Protein AF-A0A8J4T1R1-F1 (afdb_monomer_lite)

Organism: Clarias magur (NCBI:txid1594786)

Structure (mmCIF, N/CA/C/O backbone):
data_AF-A0A8J4T1R1-F1
#
_entry.id   AF-A0A8J4T1R1-F1
#
loop_
_atom_site.group_PDB
_atom_site.id
_atom_site.type_symbol
_atom_site.label_atom_id
_atom_site.label_alt_id
_atom_site.label_comp_id
_atom_site.label_asym_id
_atom_site.label_entity_id
_atom_site.label_seq_id
_atom_site.pdbx_PDB_ins_code
_atom_site.Cartn_x
_atom_site.Cartn_y
_atom_site.Cartn_z
_atom_site.occupancy
_atom_site.B_iso_or_equiv
_atom_site.auth_seq_id
_atom_site.auth_comp_id
_atom_site.auth_asym_id
_atom_site.auth_atom_id
_atom_site.pdbx_PDB_model_num
ATOM 1 N N . VAL A 1 1 ? -13.021 5.601 0.811 1.00 71.50 1 VAL A N 1
ATOM 2 C CA . VAL A 1 1 ? -12.634 5.673 2.231 1.00 71.50 1 VAL A CA 1
ATOM 3 C C . VAL A 1 1 ? -13.609 4.816 3.003 1.00 71.50 1 VAL A C 1
ATOM 5 O O . VAL A 1 1 ? -14.802 5.106 2.970 1.00 71.50 1 VAL A O 1
ATOM 8 N N . GLN A 1 2 ? -13.119 3.706 3.540 1.00 84.88 2 GLN A N 1
ATOM 9 C CA . GLN A 1 2 ? -13.831 2.823 4.462 1.00 84.88 2 GLN A CA 1
ATOM 10 C C . GLN A 1 2 ? -12.991 2.716 5.735 1.00 84.88 2 GLN A C 1
ATOM 12 O O . GLN A 1 2 ? -11.767 2.754 5.628 1.00 84.88 2 GLN A O 1
ATOM 17 N N . ASP A 1 3 ? -13.642 2.543 6.883 1.00 88.12 3 ASP A N 1
ATOM 18 C CA . ASP A 1 3 ? -12.964 2.358 8.167 1.00 88.12 3 ASP A CA 1
ATOM 19 C C . ASP A 1 3 ? -13.206 0.915 8.630 1.00 88.12 3 ASP A C 1
ATOM 21 O O . ASP A 1 3 ? -14.329 0.528 8.972 1.00 88.12 3 ASP A O 1
ATOM 25 N N . GLY A 1 4 ? -12.150 0.106 8.617 1.00 86.62 4 GLY A N 1
ATOM 26 C CA . GLY A 1 4 ? -12.175 -1.306 8.970 1.00 86.62 4 GLY A CA 1
ATOM 27 C C . GLY A 1 4 ? -12.903 -2.214 7.970 1.00 86.62 4 GLY A C 1
ATOM 28 O O . GLY A 1 4 ? -13.412 -1.803 6.931 1.00 86.62 4 GLY A O 1
ATOM 29 N N . GLY A 1 5 ? -12.958 -3.504 8.313 1.00 93.75 5 GLY A N 1
ATOM 30 C CA . GLY A 1 5 ? -13.595 -4.536 7.491 1.00 93.75 5 GLY A CA 1
ATOM 31 C C . GLY A 1 5 ? -12.663 -5.160 6.451 1.00 93.75 5 GLY A C 1
ATOM 32 O O . GLY A 1 5 ? -11.441 -5.057 6.548 1.00 93.75 5 GLY A O 1
ATOM 33 N N . VAL A 1 6 ? -13.258 -5.873 5.494 1.00 94.06 6 VAL A N 1
ATOM 34 C CA . VAL A 1 6 ? -12.544 -6.528 4.391 1.00 94.06 6 VAL A CA 1
ATOM 35 C C . VAL A 1 6 ? -13.030 -5.928 3.082 1.00 94.06 6 VAL A C 1
ATOM 37 O O . VAL A 1 6 ? -14.222 -6.003 2.776 1.00 94.06 6 VAL A O 1
ATOM 40 N N . VAL A 1 7 ? -12.109 -5.363 2.308 1.00 94.19 7 VAL A N 1
ATOM 41 C CA . VAL A 1 7 ? -12.370 -4.838 0.969 1.00 94.19 7 VAL A CA 1
ATOM 42 C C . VAL A 1 7 ? -11.701 -5.745 -0.047 1.00 94.19 7 VAL A C 1
ATOM 44 O O . VAL A 1 7 ? -10.513 -6.036 0.053 1.00 94.19 7 VAL A O 1
ATOM 47 N N . VAL A 1 8 ? -12.481 -6.184 -1.033 1.00 94.06 8 VAL A N 1
ATOM 48 C CA . VAL A 1 8 ? -11.981 -6.907 -2.203 1.00 94.06 8 VAL A CA 1
ATOM 49 C C . VAL A 1 8 ? -12.362 -6.100 -3.432 1.00 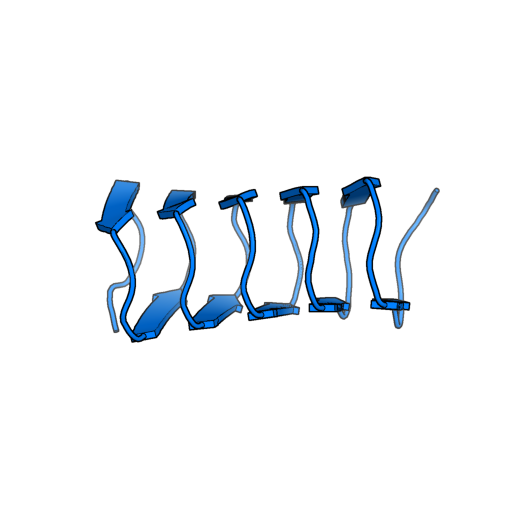94.06 8 VAL A C 1
ATOM 51 O O . VAL A 1 8 ? -13.546 -5.813 -3.629 1.00 94.06 8 VAL A O 1
ATOM 54 N N . HIS A 1 9 ? -11.374 -5.693 -4.223 1.00 91.94 9 HIS A N 1
ATOM 55 C CA . HIS A 1 9 ? -11.594 -4.833 -5.381 1.00 91.94 9 HIS A CA 1
ATOM 56 C C . HIS A 1 9 ? -10.696 -5.237 -6.555 1.00 91.94 9 HIS A C 1
ATOM 58 O O . HIS A 1 9 ? -9.611 -5.771 -6.357 1.00 91.94 9 HIS A O 1
ATOM 64 N N . ASP A 1 10 ? -11.151 -4.966 -7.775 1.00 94.00 10 ASP A N 1
ATOM 65 C CA . ASP A 1 10 ? -10.370 -5.138 -9.002 1.00 94.00 10 ASP A CA 1
ATOM 66 C C . ASP A 1 10 ? -10.183 -3.762 -9.659 1.00 94.00 10 ASP A C 1
ATOM 68 O O . ASP A 1 10 ? -11.150 -3.051 -9.960 1.00 94.00 10 ASP A O 1
ATOM 72 N N . GLY A 1 11 ? -8.928 -3.344 -9.784 1.00 89.44 11 GLY A N 1
ATOM 73 C CA . GLY A 1 11 ? -8.494 -2.053 -10.292 1.00 89.44 11 GLY A CA 1
ATOM 74 C C . GLY A 1 11 ? -8.989 -0.843 -9.492 1.00 89.44 11 GLY A C 1
ATOM 75 O O . GLY A 1 11 ? -9.531 -0.935 -8.393 1.00 89.44 11 GLY A O 1
ATOM 76 N N . GLY A 1 12 ? -8.810 0.343 -10.075 1.00 94.44 12 GLY A N 1
ATOM 77 C CA . GLY A 1 12 ? -9.284 1.600 -9.493 1.00 94.44 12 GLY A CA 1
ATOM 78 C C . GLY A 1 12 ? -8.437 2.103 -8.322 1.00 94.44 12 GLY A C 1
ATOM 79 O O . GLY A 1 12 ? -7.240 1.829 -8.239 1.00 94.44 12 GLY A O 1
ATOM 80 N N . VAL A 1 13 ? -9.057 2.912 -7.460 1.00 94.88 13 VAL A N 1
ATOM 81 C CA . VAL A 1 13 ? -8.407 3.520 -6.292 1.00 94.88 13 VAL A CA 1
ATOM 82 C C . VAL A 1 13 ? -9.156 3.099 -5.035 1.00 94.88 13 VAL A C 1
ATOM 84 O O . VAL A 1 13 ? -10.334 3.431 -4.881 1.00 94.88 13 VAL A O 1
ATOM 87 N N . VAL A 1 14 ? -8.462 2.415 -4.131 1.00 95.25 14 VAL A N 1
ATOM 88 C CA . VAL A 1 14 ? -8.961 2.056 -2.804 1.00 95.25 14 VAL A CA 1
ATOM 89 C C . VAL A 1 14 ? -8.276 2.939 -1.772 1.00 95.25 14 VAL A C 1
ATOM 91 O O . VAL A 1 14 ? -7.062 3.113 -1.777 1.00 95.25 14 VAL A O 1
ATOM 94 N N . VAL A 1 15 ? -9.086 3.519 -0.890 1.00 94.94 15 VAL A N 1
ATOM 95 C CA . VAL A 1 15 ? -8.612 4.257 0.282 1.00 94.94 15 VAL A CA 1
ATOM 96 C C . VAL A 1 15 ? -9.319 3.677 1.492 1.00 94.94 15 VAL A C 1
ATOM 98 O O . VAL A 1 15 ? -10.560 3.674 1.504 1.00 94.94 15 VAL A O 1
ATOM 101 N N . GLN A 1 16 ? -8.559 3.199 2.470 1.00 93.50 16 GLN A N 1
ATOM 102 C CA . GLN A 1 16 ? -9.084 2.530 3.656 1.00 93.50 16 GLN A CA 1
ATOM 103 C C . GLN A 1 16 ? -8.228 2.824 4.895 1.00 93.50 16 GLN A C 1
ATOM 105 O O . GLN A 1 16 ? -7.009 2.929 4.798 1.00 93.50 16 GLN A O 1
ATOM 110 N N . ASP A 1 17 ? -8.888 2.962 6.041 1.00 93.94 17 ASP A N 1
ATOM 111 C CA . ASP A 1 17 ? -8.266 3.042 7.362 1.00 93.94 17 ASP A CA 1
ATOM 112 C C . ASP A 1 17 ? -8.562 1.747 8.134 1.00 93.94 17 ASP A C 1
ATOM 114 O O . ASP A 1 17 ? -9.714 1.421 8.426 1.00 93.94 17 ASP A O 1
ATOM 118 N N . GLY A 1 18 ? -7.522 0.971 8.420 1.00 89.81 18 GLY A N 1
ATOM 119 C CA . GLY A 1 18 ? -7.574 -0.310 9.113 1.00 89.81 18 GLY A CA 1
ATOM 120 C C . GLY A 1 18 ? -8.302 -1.430 8.358 1.00 89.81 18 GLY A C 1
ATOM 121 O O . GLY A 1 18 ? -8.990 -1.237 7.362 1.00 89.81 18 GLY A O 1
ATOM 122 N N . GLY A 1 19 ? -8.206 -2.656 8.875 1.00 93.81 19 GLY A N 1
ATOM 123 C CA . GLY A 1 19 ? -8.836 -3.829 8.255 1.00 93.81 19 GLY A CA 1
ATOM 124 C C . GLY A 1 19 ? -7.948 -4.507 7.212 1.00 93.81 19 GLY A C 1
ATOM 125 O O . GLY A 1 19 ? -6.727 -4.517 7.359 1.00 93.81 19 GLY A O 1
ATOM 126 N N . VAL A 1 20 ? -8.572 -5.159 6.228 1.00 95.00 20 VAL A N 1
ATOM 127 C CA . VAL A 1 20 ? -7.876 -5.935 5.193 1.00 95.00 20 VAL A CA 1
ATOM 128 C C . VAL A 1 20 ? -8.300 -5.478 3.801 1.00 95.00 20 VAL A C 1
ATOM 130 O O . VAL A 1 20 ? -9.494 -5.496 3.495 1.00 95.00 20 VAL A O 1
ATOM 133 N N . VAL A 1 21 ? -7.329 -5.154 2.948 1.00 96.00 21 VAL A N 1
ATOM 134 C CA . VAL A 1 21 ? -7.530 -4.954 1.505 1.00 96.00 21 VAL A CA 1
ATOM 135 C C . VAL A 1 21 ? -6.955 -6.128 0.737 1.00 96.00 21 VAL A C 1
ATOM 137 O O . VAL A 1 21 ? -5.808 -6.513 0.949 1.00 96.00 21 VAL A O 1
ATOM 140 N N . VAL A 1 22 ? -7.742 -6.656 -0.195 1.00 95.88 22 VAL A N 1
ATOM 141 C CA . VAL A 1 22 ? -7.269 -7.534 -1.264 1.00 95.88 22 VAL A CA 1
ATOM 142 C C . VAL A 1 22 ? -7.582 -6.861 -2.595 1.00 95.88 22 VAL A C 1
ATOM 144 O O . VAL A 1 22 ? -8.753 -6.613 -2.892 1.00 95.88 22 VAL A O 1
ATOM 147 N N . GLN A 1 23 ? -6.559 -6.545 -3.385 1.00 95.12 23 GLN A N 1
ATOM 148 C CA . GLN A 1 23 ? -6.747 -5.835 -4.648 1.00 95.12 23 GLN A CA 1
ATOM 149 C C . GLN A 1 23 ? -5.910 -6.418 -5.790 1.00 95.12 23 GLN A C 1
ATOM 151 O O . GLN A 1 23 ? -4.749 -6.754 -5.603 1.00 95.12 23 GLN A O 1
ATOM 156 N N . ASP A 1 24 ? -6.494 -6.496 -6.982 1.00 95.12 24 ASP A N 1
ATOM 157 C CA . ASP A 1 24 ? -5.764 -6.742 -8.232 1.00 95.12 24 ASP A CA 1
ATOM 158 C C . ASP A 1 24 ? -5.638 -5.418 -9.007 1.00 95.12 24 ASP A C 1
ATOM 160 O O . ASP A 1 24 ? -6.629 -4.747 -9.288 1.00 95.12 24 ASP A O 1
ATOM 164 N N . GLY A 1 25 ? -4.414 -4.976 -9.278 1.00 90.94 25 GLY A N 1
ATOM 165 C CA . GLY A 1 25 ? -4.068 -3.732 -9.959 1.00 90.94 25 GLY A CA 1
ATOM 166 C C . GLY A 1 25 ? -4.510 -2.444 -9.251 1.00 90.94 25 GLY A C 1
ATOM 167 O O . GLY A 1 25 ? -5.061 -2.434 -8.158 1.00 90.94 25 GLY A O 1
ATOM 168 N N . GLY A 1 26 ? -4.281 -1.290 -9.883 1.00 94.88 26 GLY A N 1
ATOM 169 C CA . GLY A 1 26 ? -4.748 0.008 -9.372 1.00 94.88 26 GL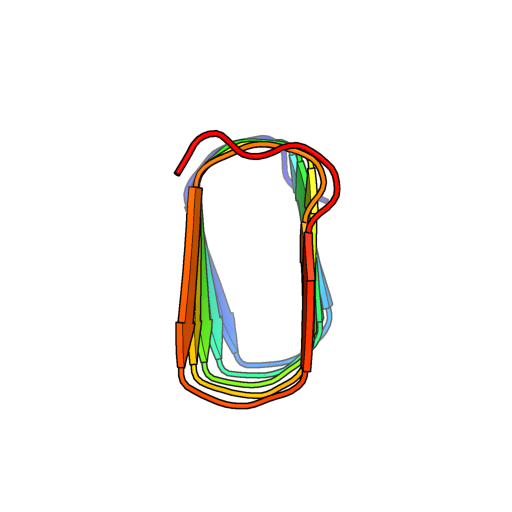Y A CA 1
ATOM 170 C C . GLY A 1 26 ? -3.898 0.605 -8.244 1.00 94.88 26 GLY A C 1
ATOM 171 O O . GLY A 1 26 ? -2.698 0.355 -8.160 1.00 94.88 26 GLY A O 1
ATOM 172 N N . VAL A 1 27 ? -4.501 1.474 -7.430 1.00 95.56 27 VAL A N 1
ATOM 173 C CA . VAL A 1 27 ? -3.817 2.206 -6.351 1.00 95.56 27 VAL A CA 1
ATOM 174 C C . VAL A 1 27 ? -4.503 1.944 -5.015 1.00 95.56 27 VAL A C 1
ATOM 176 O O . VAL A 1 27 ? -5.700 2.200 -4.885 1.00 95.56 27 VAL A O 1
ATOM 179 N N . VAL A 1 28 ? -3.732 1.504 -4.024 1.00 95.50 28 VAL A N 1
ATOM 180 C CA . VAL A 1 28 ? -4.148 1.357 -2.627 1.00 95.50 28 VAL A CA 1
ATOM 181 C C . VAL A 1 28 ? -3.498 2.454 -1.796 1.00 95.50 28 VAL A C 1
ATOM 183 O O . VAL A 1 28 ? -2.282 2.628 -1.827 1.00 95.50 28 VAL A O 1
ATOM 186 N N . VAL A 1 29 ? -4.307 3.173 -1.021 1.00 95.62 29 VAL A N 1
ATOM 187 C CA . VAL A 1 29 ? -3.842 3.994 0.099 1.00 95.62 29 VAL A CA 1
ATOM 188 C C . VAL A 1 29 ? -4.448 3.420 1.371 1.00 95.62 29 VAL A C 1
ATOM 190 O O . VAL A 1 29 ? -5.673 3.424 1.521 1.00 95.62 29 VAL A O 1
ATOM 193 N N . HIS A 1 30 ? -3.606 2.903 2.258 1.00 93.75 30 HIS A N 1
ATOM 194 C CA . HIS A 1 30 ? -4.046 2.188 3.448 1.00 93.75 30 HIS A CA 1
ATOM 195 C C . HIS A 1 30 ? -3.333 2.688 4.704 1.00 93.75 30 HIS A C 1
ATOM 197 O O . HIS A 1 30 ? -2.124 2.897 4.688 1.00 93.75 30 HIS A O 1
ATOM 203 N N . ASP A 1 31 ? -4.067 2.851 5.797 1.00 93.00 31 ASP A N 1
ATOM 204 C CA . ASP A 1 31 ? -3.495 3.153 7.113 1.00 93.00 31 ASP A CA 1
ATOM 205 C C . ASP A 1 31 ? -3.725 1.953 8.047 1.00 93.00 31 ASP A C 1
ATOM 207 O O . ASP A 1 31 ? -4.848 1.488 8.218 1.00 93.00 31 ASP A O 1
ATOM 211 N N . GLY A 1 32 ? -2.663 1.355 8.581 1.00 88.12 32 GLY A N 1
ATOM 212 C CA . GLY A 1 32 ? -2.702 0.168 9.440 1.00 88.12 32 GLY A CA 1
ATOM 213 C C . GLY A 1 32 ? -3.131 -1.130 8.742 1.00 88.12 32 GLY A C 1
ATOM 214 O O . GLY A 1 32 ? -3.131 -1.238 7.527 1.00 88.12 32 GLY A O 1
ATOM 215 N N . GLY A 1 33 ? -3.493 -2.167 9.505 1.00 93.12 33 GLY A N 1
ATOM 216 C CA . GLY A 1 33 ? -4.105 -3.389 8.955 1.00 93.12 33 GLY A CA 1
ATOM 217 C C . GLY A 1 33 ? -3.215 -4.242 8.035 1.00 93.12 33 GLY A C 1
ATOM 218 O O . GLY A 1 33 ? -2.009 -4.369 8.261 1.00 93.12 33 GLY A O 1
ATOM 219 N N . ALA A 1 34 ? -3.833 -4.896 7.047 1.00 94.31 34 ALA A N 1
ATOM 220 C CA . ALA A 1 34 ? -3.144 -5.752 6.085 1.00 94.31 34 ALA A CA 1
ATOM 221 C C 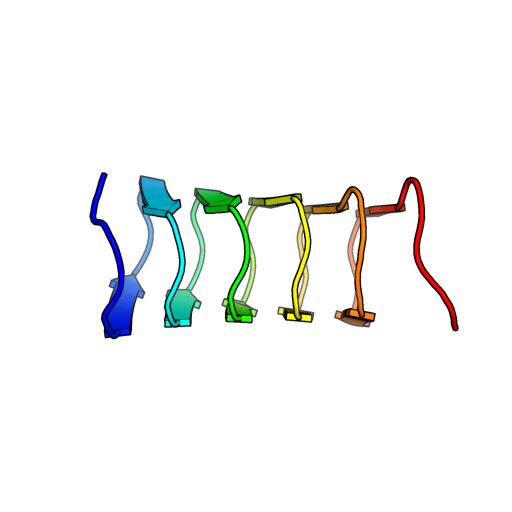. ALA A 1 34 ? -3.574 -5.459 4.641 1.00 94.31 34 ALA A C 1
ATOM 223 O O . ALA A 1 34 ? -4.766 -5.368 4.349 1.00 94.31 34 ALA A O 1
ATOM 224 N N . VAL A 1 35 ? -2.608 -5.384 3.732 1.00 95.12 35 VAL A N 1
ATOM 225 C CA . VAL A 1 35 ? -2.832 -5.234 2.294 1.00 95.12 35 VAL A CA 1
ATOM 226 C C . VAL A 1 35 ? -2.240 -6.439 1.580 1.00 95.12 35 VAL A C 1
ATOM 228 O O . VAL A 1 35 ? -1.083 -6.791 1.794 1.00 95.12 35 VAL A O 1
ATOM 231 N N . VAL A 1 36 ? -3.040 -7.062 0.721 1.00 96.00 36 VAL A N 1
ATOM 232 C CA . VAL A 1 36 ? -2.586 -8.033 -0.272 1.00 96.00 36 VAL A CA 1
ATOM 233 C C . VAL A 1 36 ? -2.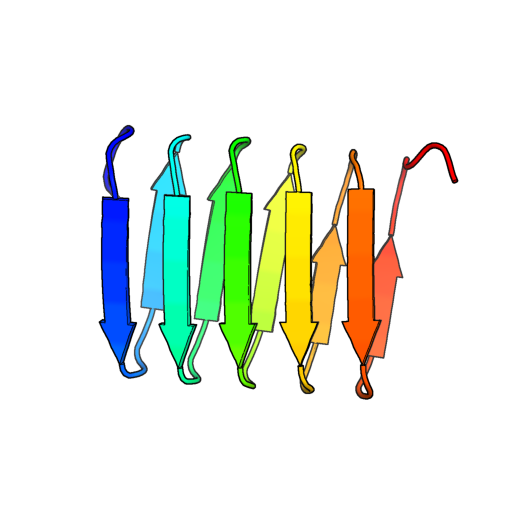913 -7.453 -1.636 1.00 96.00 36 VAL A C 1
ATOM 235 O O . VAL A 1 36 ? -4.086 -7.229 -1.939 1.00 96.00 36 VAL A O 1
ATOM 238 N N . GLN A 1 37 ? -1.901 -7.187 -2.452 1.00 94.88 37 GLN A N 1
ATOM 239 C CA . GLN A 1 37 ? -2.127 -6.639 -3.781 1.00 94.88 37 GLN A CA 1
ATOM 240 C C . GLN A 1 37 ? -1.256 -7.313 -4.848 1.00 94.88 37 GLN A C 1
ATOM 242 O O . GLN A 1 37 ? -0.074 -7.558 -4.630 1.00 94.88 37 GLN A O 1
ATOM 247 N N . ASP A 1 38 ? -1.859 -7.594 -6.000 1.00 94.81 38 ASP A N 1
ATOM 248 C CA . ASP A 1 38 ? -1.167 -7.991 -7.230 1.00 94.81 38 ASP A CA 1
ATOM 249 C C . ASP A 1 38 ? -1.112 -6.772 -8.162 1.00 94.81 38 ASP A C 1
ATOM 251 O O . ASP A 1 38 ? -2.131 -6.156 -8.456 1.00 94.81 38 ASP A O 1
ATOM 255 N N . GLY A 1 39 ? 0.076 -6.344 -8.569 1.00 90.56 39 GLY A N 1
ATOM 256 C CA . GLY A 1 39 ? 0.309 -5.188 -9.425 1.00 90.56 39 GLY A CA 1
ATOM 257 C C . GLY A 1 39 ? -0.015 -3.826 -8.797 1.00 90.56 39 GLY A C 1
ATOM 258 O O . GLY A 1 39 ? -0.472 -3.683 -7.667 1.00 90.56 39 GLY A O 1
ATOM 259 N N . GLY A 1 40 ? 0.192 -2.754 -9.565 1.00 94.25 40 GLY A N 1
ATOM 260 C CA . GLY A 1 40 ? -0.246 -1.411 -9.168 1.00 94.25 40 GLY A CA 1
ATOM 261 C C . GLY A 1 40 ? 0.659 -0.703 -8.152 1.00 94.25 40 GLY A C 1
ATOM 262 O O . GLY A 1 40 ? 1.882 -0.854 -8.175 1.00 94.25 40 GLY A O 1
ATOM 263 N N . VAL A 1 41 ? 0.061 0.169 -7.337 1.00 94.44 41 VAL A N 1
ATOM 264 C CA . VAL A 1 41 ? 0.774 1.010 -6.364 1.00 94.44 41 VAL A CA 1
ATOM 265 C C . VAL A 1 41 ? 0.140 0.892 -4.984 1.00 94.44 41 VAL A C 1
ATOM 267 O O . VAL A 1 41 ? -1.032 1.229 -4.831 1.00 94.44 41 VAL A O 1
ATOM 270 N N . VAL A 1 42 ? 0.938 0.522 -3.983 1.00 94.69 42 VAL A N 1
ATOM 271 C CA . VAL A 1 42 ? 0.569 0.565 -2.562 1.00 94.69 42 VAL A CA 1
ATOM 272 C C . VAL A 1 42 ? 1.239 1.763 -1.897 1.00 94.69 42 VAL A C 1
ATOM 274 O O . VAL A 1 42 ? 2.453 1.950 -2.001 1.00 94.69 42 VAL A O 1
ATOM 277 N N . VAL A 1 43 ? 0.458 2.546 -1.161 1.00 94.94 43 VAL A N 1
ATOM 278 C CA . VAL A 1 43 ? 0.952 3.477 -0.147 1.00 94.94 43 VAL A CA 1
ATOM 279 C C . VAL A 1 43 ? 0.349 3.055 1.183 1.00 94.94 43 VAL A C 1
ATOM 281 O O . VAL A 1 43 ? -0.862 3.179 1.365 1.00 94.94 43 VAL A O 1
ATOM 284 N N . GLN A 1 44 ? 1.180 2.545 2.090 1.00 92.31 44 GLN A N 1
ATOM 285 C CA . GLN A 1 44 ? 0.729 2.063 3.390 1.00 92.31 44 GLN A CA 1
ATOM 286 C C . GLN A 1 44 ? 1.500 2.705 4.541 1.00 92.31 44 GLN A C 1
ATOM 288 O O . GLN A 1 44 ? 2.727 2.789 4.509 1.00 92.31 44 GLN A O 1
ATOM 293 N N . ASP A 1 45 ? 0.784 3.120 5.579 1.00 92.00 45 ASP A N 1
ATOM 294 C CA . ASP A 1 45 ? 1.393 3.489 6.853 1.00 92.00 45 ASP A CA 1
ATOM 295 C C . ASP A 1 45 ? 1.092 2.418 7.904 1.00 92.00 45 ASP A C 1
ATOM 297 O O . ASP A 1 45 ? -0.055 2.220 8.285 1.00 92.00 45 ASP A O 1
ATOM 301 N N . GLY A 1 46 ? 2.105 1.667 8.340 1.00 87.31 46 GLY A N 1
ATOM 302 C CA . GLY A 1 46 ? 1.939 0.616 9.345 1.00 87.31 46 GLY A CA 1
ATOM 303 C C . GLY A 1 46 ? 1.238 -0.658 8.850 1.00 87.31 46 GLY A C 1
ATOM 304 O O . GLY A 1 46 ? 0.467 -0.666 7.896 1.00 87.31 46 GLY A O 1
ATOM 305 N N . GLY A 1 47 ? 1.457 -1.769 9.557 1.00 90.62 47 GLY A N 1
ATOM 306 C CA . GLY A 1 47 ? 0.773 -3.039 9.287 1.00 90.62 47 GLY A CA 1
ATOM 307 C C . GLY A 1 47 ? 1.568 -4.005 8.409 1.00 90.62 47 GLY A C 1
ATOM 308 O O . GLY A 1 47 ? 2.794 -4.074 8.507 1.00 90.62 47 GLY A O 1
ATOM 309 N N . VAL A 1 48 ? 0.858 -4.817 7.626 1.00 92.00 48 VAL A N 1
ATOM 310 C CA . VAL A 1 48 ? 1.448 -5.874 6.790 1.00 92.00 48 VAL A CA 1
ATOM 311 C C . VAL A 1 48 ? 1.105 -5.643 5.322 1.00 92.00 48 VAL A C 1
ATOM 313 O O . VAL A 1 48 ? -0.073 -5.536 4.989 1.00 92.00 48 VAL A O 1
ATOM 316 N N . VAL A 1 49 ? 2.117 -5.631 4.456 1.00 92.50 49 VAL A N 1
ATOM 317 C CA . VAL A 1 49 ? 1.962 -5.609 2.994 1.00 92.50 49 VAL A CA 1
ATOM 318 C C . VAL A 1 49 ? 2.447 -6.938 2.418 1.00 92.50 49 VAL A C 1
ATOM 320 O O . VAL 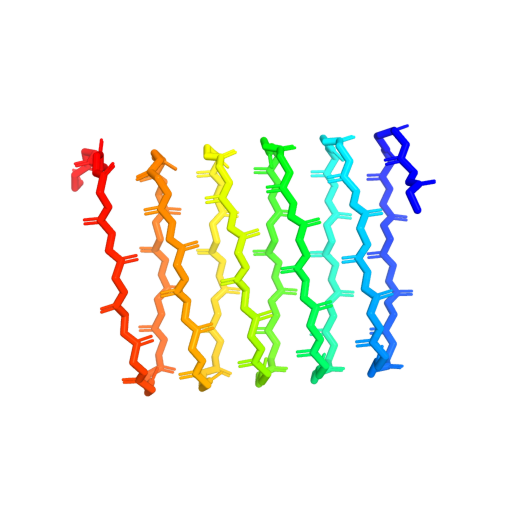A 1 49 ? 3.584 -7.333 2.671 1.00 92.50 49 VAL A O 1
ATOM 323 N N . LEU A 1 50 ? 1.618 -7.586 1.602 1.00 93.50 50 LEU A N 1
ATOM 324 C CA . LEU A 1 50 ? 2.056 -8.551 0.596 1.00 93.50 50 LEU A CA 1
ATOM 325 C C . LEU A 1 50 ? 1.771 -7.953 -0.780 1.00 93.50 50 LEU A C 1
ATOM 327 O O . LEU A 1 50 ? 0.611 -7.701 -1.114 1.00 93.50 50 LEU A O 1
ATOM 331 N N . HIS A 1 51 ? 2.816 -7.718 -1.566 1.00 92.75 51 HIS A N 1
ATOM 332 C CA . HIS A 1 51 ? 2.698 -7.103 -2.884 1.00 92.75 51 HIS A CA 1
ATOM 333 C C . HIS A 1 51 ? 3.436 -7.905 -3.950 1.00 92.75 51 HIS A C 1
ATOM 335 O O . HIS A 1 51 ? 4.613 -8.215 -3.783 1.00 92.75 51 HIS A O 1
ATOM 341 N N . ASP A 1 52 ? 2.767 -8.218 -5.052 1.00 93.31 52 ASP A N 1
ATOM 342 C CA . ASP A 1 52 ? 3.405 -8.827 -6.221 1.00 93.31 52 ASP A CA 1
ATOM 343 C C . ASP A 1 52 ? 3.450 -7.817 -7.372 1.00 93.31 52 ASP A C 1
ATOM 345 O O . ASP A 1 52 ? 2.454 -7.548 -8.028 1.00 93.31 52 ASP A O 1
ATOM 349 N N . GLY A 1 53 ? 4.614 -7.218 -7.607 1.00 88.00 53 GLY A N 1
ATOM 350 C CA . GLY A 1 53 ? 4.882 -6.339 -8.738 1.00 88.00 53 GLY A CA 1
ATOM 351 C C . GLY A 1 53 ? 4.294 -4.927 -8.638 1.00 88.00 53 GLY A C 1
ATOM 352 O O . GLY A 1 53 ? 3.221 -4.682 -8.114 1.00 88.00 53 GLY A O 1
ATOM 353 N N . GLY A 1 54 ? 4.980 -3.948 -9.235 1.00 92.12 54 GLY A N 1
ATOM 354 C CA . GLY A 1 54 ? 4.552 -2.544 -9.223 1.00 92.12 54 GLY A CA 1
ATOM 355 C C . GLY A 1 54 ? 5.382 -1.693 -8.266 1.00 92.12 54 GLY A C 1
ATOM 356 O O . GLY A 1 54 ? 6.613 -1.758 -8.311 1.00 92.12 54 GLY A O 1
ATOM 357 N N . ALA A 1 55 ? 4.744 -0.833 -7.472 1.00 92.06 55 ALA A N 1
ATOM 358 C CA . ALA A 1 55 ? 5.449 0.030 -6.528 1.00 92.06 55 ALA A CA 1
ATOM 359 C C . ALA A 1 55 ? 4.828 0.008 -5.130 1.00 92.06 55 ALA A C 1
ATOM 361 O O . ALA A 1 55 ? 3.618 0.166 -4.992 1.00 92.06 55 ALA A O 1
ATOM 362 N N . VAL A 1 56 ? 5.673 -0.077 -4.104 1.00 91.19 56 VAL A N 1
ATOM 363 C CA . VAL A 1 56 ? 5.257 0.037 -2.704 1.00 91.19 56 VAL A CA 1
ATOM 364 C C . VAL A 1 56 ? 5.992 1.186 -2.036 1.00 91.19 56 VAL A C 1
ATOM 366 O O . VAL A 1 56 ? 7.214 1.325 -2.154 1.00 91.19 56 VAL A O 1
ATOM 369 N N . VAL A 1 57 ? 5.233 2.003 -1.314 1.00 92.62 57 VAL A N 1
ATOM 370 C CA . VAL A 1 57 ? 5.747 2.936 -0.316 1.00 92.62 57 VAL A CA 1
ATOM 371 C C . VAL A 1 57 ? 5.152 2.541 1.025 1.00 92.62 57 VAL A C 1
ATOM 373 O O . VAL A 1 57 ? 3.936 2.609 1.195 1.00 92.62 57 VAL A O 1
ATOM 376 N N . GLN A 1 58 ? 6.005 2.142 1.964 1.00 89.38 58 GLN A N 1
ATOM 377 C CA . GLN A 1 58 ? 5.594 1.805 3.322 1.00 89.38 58 GLN A CA 1
ATOM 378 C C . GLN A 1 58 ? 6.357 2.640 4.345 1.00 89.38 58 GLN A C 1
ATOM 380 O O . GLN A 1 58 ? 7.575 2.767 4.249 1.00 89.38 58 GLN A O 1
ATOM 385 N N . GLY A 1 59 ? 5.642 3.200 5.318 1.00 86.50 59 GLY A N 1
ATOM 386 C CA . GLY A 1 59 ? 6.257 3.760 6.522 1.00 86.50 59 GLY A CA 1
ATOM 387 C C . GLY A 1 59 ? 6.746 2.626 7.419 1.00 86.50 59 GLY A C 1
ATOM 388 O O . GLY A 1 59 ? 7.825 2.067 7.222 1.00 86.50 59 GLY A O 1
ATOM 389 N N . ASP A 1 60 ? 5.889 2.209 8.346 1.00 84.88 60 ASP A N 1
ATOM 390 C CA . ASP A 1 60 ? 6.209 1.171 9.325 1.00 84.88 60 ASP A CA 1
ATOM 391 C C . ASP A 1 60 ? 5.618 -0.210 8.987 1.00 84.88 60 ASP A C 1
ATOM 393 O O . ASP A 1 60 ? 4.673 -0.348 8.206 1.00 84.88 60 ASP A O 1
ATOM 397 N N . GLY A 1 61 ? 6.140 -1.255 9.637 1.00 84.19 61 GLY A N 1
ATOM 398 C CA . GLY A 1 61 ? 5.562 -2.602 9.618 1.00 84.19 61 GLY A CA 1
ATOM 399 C C . GLY A 1 61 ? 6.348 -3.637 8.813 1.00 84.19 61 GLY A C 1
ATOM 400 O O . GLY A 1 61 ? 7.553 -3.495 8.598 1.00 84.19 61 GLY A O 1
ATOM 401 N N . VAL A 1 62 ? 5.657 -4.712 8.431 1.00 86.75 62 VAL A N 1
ATOM 402 C CA . VAL A 1 62 ? 6.232 -5.848 7.699 1.00 86.75 62 VAL A CA 1
ATOM 403 C C . VAL A 1 62 ? 5.841 -5.741 6.231 1.00 86.75 62 VAL A C 1
ATOM 405 O O . VAL A 1 62 ? 4.676 -5.491 5.919 1.00 86.75 62 VAL A O 1
ATOM 408 N N . MET A 1 63 ? 6.813 -5.954 5.348 1.00 86.88 63 MET A N 1
ATOM 409 C CA . MET A 1 63 ? 6.610 -5.980 3.905 1.00 86.88 63 MET A CA 1
ATOM 410 C C . MET A 1 63 ? 7.170 -7.268 3.324 1.00 86.88 63 MET A C 1
ATOM 412 O O . MET A 1 63 ? 8.318 -7.622 3.592 1.00 86.88 63 MET A O 1
ATOM 416 N N . GLU A 1 64 ? 6.399 -7.896 2.450 1.00 90.00 64 GLU A N 1
ATOM 417 C CA . GLU A 1 64 ? 6.916 -8.804 1.441 1.00 90.00 64 GLU A CA 1
ATOM 418 C C . GLU A 1 64 ? 6.537 -8.255 0.065 1.00 90.00 64 GLU A C 1
ATOM 420 O O . GLU A 1 64 ? 5.367 -7.973 -0.199 1.00 90.00 64 GLU A O 1
ATOM 425 N N . GLN A 1 65 ? 7.540 -8.065 -0.790 1.00 88.19 65 GLN A N 1
ATOM 426 C CA . GLN A 1 65 ? 7.353 -7.605 -2.158 1.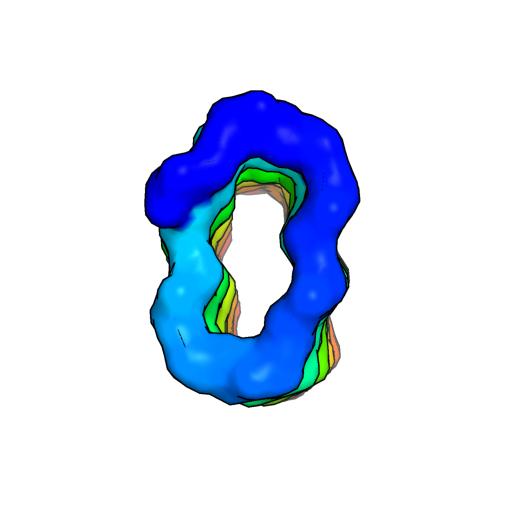00 88.19 65 GLN A CA 1
ATOM 427 C C . GLN A 1 65 ? 8.119 -8.525 -3.108 1.00 88.19 65 GLN A C 1
ATOM 429 O O . GLN A 1 65 ? 9.333 -8.684 -2.950 1.00 88.19 65 GLN A O 1
ATOM 434 N N . ASP A 1 66 ? 7.433 -9.078 -4.108 1.00 89.56 66 ASP A N 1
ATOM 435 C CA . ASP A 1 66 ? 8.081 -9.739 -5.242 1.00 89.56 66 ASP A CA 1
ATOM 436 C C . ASP A 1 66 ? 8.066 -8.810 -6.464 1.00 89.56 66 ASP A C 1
ATOM 438 O O . ASP A 1 66 ? 7.022 -8.374 -6.931 1.00 89.56 66 ASP A O 1
ATOM 442 N N . GLY A 1 67 ? 9.247 -8.441 -6.965 1.00 84.38 67 GLY A N 1
ATOM 443 C CA . GLY A 1 67 ? 9.397 -7.543 -8.115 1.00 84.38 67 GLY A CA 1
ATOM 444 C C . GLY A 1 67 ? 8.987 -6.073 -7.893 1.00 84.38 67 GLY A C 1
ATOM 445 O O . GLY A 1 67 ? 8.345 -5.690 -6.923 1.00 84.38 67 GLY A O 1
ATOM 446 N N . GLY A 1 68 ? 9.372 -5.196 -8.828 1.00 84.88 68 GLY A N 1
ATOM 447 C CA . GLY A 1 68 ? 8.993 -3.775 -8.802 1.00 84.88 68 GLY A CA 1
ATOM 448 C C . GLY A 1 68 ? 9.933 -2.850 -8.016 1.00 84.88 68 GLY A C 1
ATOM 449 O O . GLY A 1 68 ? 11.124 -3.123 -7.868 1.00 84.88 68 GLY A O 1
ATOM 450 N N . VAL A 1 69 ? 9.411 -1.694 -7.593 1.00 87.12 69 VAL A N 1
ATOM 451 C CA . VAL A 1 69 ? 10.154 -0.668 -6.839 1.00 87.12 69 VAL A CA 1
ATOM 452 C C . VAL A 1 69 ? 9.638 -0.606 -5.407 1.00 87.12 69 VAL A C 1
ATOM 454 O O . VAL A 1 69 ? 8.438 -0.464 -5.190 1.00 87.12 69 VAL A O 1
ATOM 457 N N . MET A 1 70 ? 10.557 -0.643 -4.446 1.00 84.25 70 MET A N 1
ATOM 458 C CA . MET A 1 70 ? 10.263 -0.559 -3.017 1.00 84.25 70 MET A CA 1
ATOM 459 C C . MET A 1 70 ? 10.840 0.725 -2.421 1.00 84.25 70 MET A C 1
ATOM 461 O O . MET A 1 70 ? 11.994 1.080 -2.690 1.00 84.25 70 MET A O 1
ATOM 465 N N . LYS A 1 71 ? 10.068 1.385 -1.557 1.00 85.19 71 LYS A N 1
ATOM 466 C CA . LYS A 1 71 ? 10.582 2.316 -0.549 1.00 85.19 71 LYS A CA 1
ATOM 467 C C . LYS A 1 71 ? 9.966 1.990 0.806 1.00 85.19 71 LYS A C 1
ATOM 469 O O . LYS A 1 71 ? 8.744 1.947 0.917 1.00 85.19 71 LYS A O 1
ATOM 474 N N . GLN A 1 72 ? 10.814 1.784 1.808 1.00 82.06 72 GLN A N 1
ATOM 475 C CA . GLN A 1 72 ? 10.389 1.492 3.170 1.00 82.06 72 GLN A CA 1
ATOM 476 C C . GLN A 1 72 ? 11.119 2.410 4.150 1.00 82.06 72 GLN A C 1
ATOM 478 O O . GLN A 1 72 ? 12.351 2.402 4.200 1.00 82.06 72 GLN A O 1
ATOM 483 N N . ASP A 1 73 ? 10.354 3.160 4.936 1.00 77.88 73 ASP A N 1
ATOM 484 C CA . ASP A 1 73 ? 10.848 4.135 5.904 1.00 77.88 73 ASP A CA 1
ATOM 485 C C . ASP A 1 73 ? 10.397 3.726 7.326 1.00 77.88 73 ASP A C 1
ATOM 487 O O . ASP A 1 73 ? 9.538 4.390 7.892 1.00 77.88 73 ASP A O 1
ATOM 491 N N . GLY A 1 74 ? 10.970 2.656 7.920 1.00 65.75 74 GLY A N 1
ATOM 492 C CA . GLY A 1 74 ? 10.752 2.362 9.360 1.00 65.75 74 GLY A CA 1
ATOM 493 C C . GLY A 1 74 ? 10.516 0.917 9.852 1.00 65.75 74 GLY A C 1
ATOM 494 O O . GLY A 1 74 ? 10.234 0.725 11.031 1.00 65.75 74 GLY A O 1
ATOM 495 N N . GLY A 1 75 ? 10.661 -0.134 9.039 1.00 55.50 75 GLY A N 1
ATOM 496 C CA . GLY A 1 75 ? 10.353 -1.515 9.471 1.00 55.50 75 GLY A CA 1
ATOM 497 C C . GLY A 1 75 ? 11.423 -2.239 10.310 1.00 55.50 75 GLY A C 1
ATOM 498 O O . GLY A 1 75 ? 12.626 -2.035 10.135 1.00 55.50 75 GLY A O 1
ATOM 499 N N . VAL A 1 76 ? 10.985 -3.155 11.185 1.00 51.50 76 VAL A N 1
ATOM 500 C CA . VAL A 1 76 ? 11.844 -4.205 11.768 1.00 51.50 76 VAL A CA 1
ATOM 501 C C . VAL A 1 76 ? 11.804 -5.407 10.821 1.00 51.50 76 VAL A C 1
ATOM 503 O O . VAL A 1 76 ? 10.715 -5.890 10.519 1.00 51.50 76 VAL A O 1
ATOM 506 N N . MET A 1 77 ? 12.979 -5.840 10.349 1.00 48.91 77 MET A N 1
ATOM 507 C CA . MET A 1 77 ? 13.163 -7.060 9.543 1.00 48.91 77 MET A CA 1
ATOM 508 C C . MET A 1 77 ? 12.722 -8.319 10.293 1.00 48.91 77 MET A C 1
ATOM 510 O O . MET A 1 77 ? 13.051 -8.418 11.500 1.00 48.91 77 MET A O 1
#

pLDDT: mean 89.23, std 9.21, range [48.91, 96.0]

Sequence (77 aa):
VQDGGVVVHDGGVVVQDGGVVVQDGGVVVHDGGAVVQDGGVVVQDGGVVLHDGGAVVQGDGVMEQDGGVMKQDGGVM

Foldseek 3Di:
DEEEDEAEEEEEEAEYEEYEYEYEEYEYEYEEYEYEYEYYEYEYEYYEYEYEEYEYDYEEDYYDYHYYYYDYHYYDD

Radius of gyration: 10.82 Å; chains: 1; bounding box: 27×15×22 Å

Secondary structure (DSSP, 8-state):
-EESSEEEEESSEEEEESSEEEEESSEEEEESSEEEEESSEEEEESSEEEEESSEEEESSSEEEEESSEEEESS---